Protein AF-A0AAJ3KNC7-F1 (afdb_monomer)

Organism: Mediterraneibacter gnavus (NCBI:txid33038)

Sequence (119 aa):
RANKQKFEEVKGMCDALRELMKDEIDAEVKRQVQERIDAEVNKKVQEKIDAEVDAQVKEKINAEVESAVEITKKESTKATEKRINALIIALSKSDRMEDIIKAAKDHDYQQNLFKEFGL

Radius of gyration: 42.2 Å; Cα contacts (8 Å, |Δi|>4): 24; chains: 1; bounding box: 78×26×112 Å

Solvent-accessible surface area (backbone atoms only — not comparable to full-atom values): 6459 Å² total; per-residue (Å²): 114,71,66,60,55,54,53,53,50,50,49,52,52,54,52,53,51,48,64,71,45,44,64,58,51,51,49,51,51,51,48,54,51,48,56,52,47,53,54,52,49,51,51,54,48,50,57,49,49,52,55,50,49,52,52,52,48,59,53,52,52,50,52,52,50,52,52,50,52,51,51,53,50,58,48,52,50,53,52,48,52,51,47,52,53,50,49,52,52,54,32,56,77,66,72,36,58,68,56,54,60,48,32,76,75,30,65,69,56,35,54,52,50,27,59,74,72,74,96

Mean predicted aligned error: 9.66 Å

Structure (mmCIF, N/CA/C/O backbone):
data_AF-A0AAJ3KNC7-F1
#
_entry.id   AF-A0AAJ3KNC7-F1
#
loop_
_atom_site.group_PDB
_atom_site.id
_atom_site.type_symbol
_atom_site.label_atom_id
_atom_site.label_alt_id
_atom_site.label_comp_id
_atom_site.label_asym_id
_atom_site.label_entity_id
_atom_site.label_seq_id
_atom_site.pdbx_PDB_ins_code
_atom_site.Cartn_x
_atom_site.Cartn_y
_atom_site.Cartn_z
_atom_site.occupancy
_atom_site.B_iso_or_equiv
_atom_site.auth_seq_id
_atom_site.auth_comp_id
_atom_site.auth_asym_id
_atom_site.auth_atom_id
_atom_site.pdbx_PDB_model_num
ATOM 1 N N . ARG A 1 1 ? 49.879 11.623 -68.664 1.00 67.44 1 ARG A N 1
ATOM 2 C CA . ARG A 1 1 ? 48.554 12.297 -68.721 1.00 67.44 1 ARG A CA 1
ATOM 3 C C . ARG A 1 1 ? 47.401 11.296 -68.563 1.00 67.44 1 ARG A C 1
ATOM 5 O O . ARG A 1 1 ? 46.610 11.493 -67.658 1.00 67.44 1 ARG A O 1
ATOM 12 N N . ALA A 1 2 ? 47.368 10.192 -69.322 1.00 73.31 2 ALA A N 1
ATOM 13 C CA . ALA A 1 2 ? 46.290 9.187 -69.275 1.00 73.31 2 ALA A CA 1
ATOM 14 C C . ALA A 1 2 ? 46.033 8.532 -67.898 1.00 73.31 2 ALA A C 1
ATOM 16 O O . ALA A 1 2 ? 44.883 8.373 -67.510 1.00 73.31 2 ALA A O 1
ATOM 17 N N . ASN A 1 3 ? 47.073 8.198 -67.122 1.00 80.69 3 ASN A N 1
ATOM 18 C CA . ASN A 1 3 ? 46.869 7.569 -65.807 1.00 80.69 3 ASN A CA 1
ATOM 19 C C . ASN A 1 3 ? 46.217 8.513 -64.787 1.00 80.69 3 ASN A C 1
ATOM 21 O O . ASN A 1 3 ? 45.398 8.065 -63.998 1.00 80.69 3 ASN A O 1
ATOM 25 N N . LYS A 1 4 ? 46.532 9.817 -64.830 1.00 85.19 4 LYS A N 1
ATOM 26 C CA . LYS A 1 4 ? 45.955 10.819 -63.919 1.00 85.19 4 LYS A CA 1
ATOM 27 C C . LYS A 1 4 ? 44.431 10.905 -64.080 1.00 85.19 4 LYS A C 1
ATOM 29 O O . LYS A 1 4 ? 43.717 10.839 -63.090 1.00 85.19 4 LYS A O 1
ATOM 34 N N . GLN A 1 5 ? 43.967 10.926 -65.328 1.00 85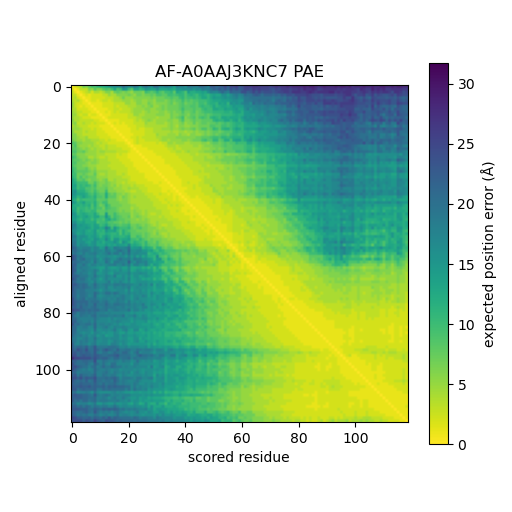.25 5 GLN A N 1
ATOM 35 C CA . GLN A 1 5 ? 42.544 10.958 -65.659 1.00 85.25 5 GLN A CA 1
ATOM 36 C C . GLN A 1 5 ? 41.809 9.696 -65.178 1.00 85.25 5 GLN A C 1
ATOM 38 O O . GLN A 1 5 ? 40.766 9.801 -64.545 1.00 85.25 5 GLN A O 1
ATOM 43 N N . LYS A 1 6 ? 42.398 8.507 -65.374 1.00 82.94 6 LYS A N 1
ATOM 44 C CA . LYS A 1 6 ? 41.834 7.251 -64.848 1.00 82.94 6 LYS A CA 1
ATOM 45 C C . LYS A 1 6 ? 41.722 7.246 -63.317 1.00 82.94 6 LYS A C 1
ATOM 47 O O . LYS A 1 6 ? 40.759 6.715 -62.780 1.00 82.94 6 LYS A O 1
ATOM 52 N N . PHE A 1 7 ? 42.685 7.837 -62.605 1.00 86.50 7 PHE A N 1
ATOM 53 C CA . PHE A 1 7 ? 42.612 7.975 -61.144 1.00 86.50 7 PHE A CA 1
ATOM 54 C C . PHE A 1 7 ? 41.504 8.938 -60.696 1.00 86.50 7 PHE A C 1
ATOM 56 O O . PHE A 1 7 ? 40.831 8.668 -59.704 1.00 86.50 7 PHE A O 1
ATOM 63 N N . GLU A 1 8 ? 41.306 10.043 -61.415 1.00 88.88 8 GLU A N 1
ATOM 64 C CA . GLU A 1 8 ? 40.230 11.005 -61.143 1.00 88.88 8 GLU A CA 1
ATOM 65 C C . GLU A 1 8 ? 38.841 10.391 -61.391 1.00 88.88 8 GLU A C 1
ATOM 67 O O . GLU A 1 8 ? 37.942 10.577 -60.572 1.00 88.88 8 GLU A O 1
ATOM 72 N N . GLU A 1 9 ? 38.689 9.579 -62.440 1.00 86.12 9 GLU A N 1
ATOM 73 C CA . GLU A 1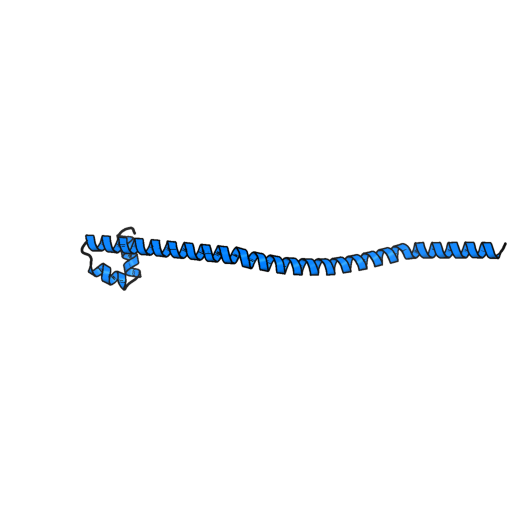 9 ? 37.462 8.817 -62.719 1.00 86.12 9 GLU A CA 1
ATOM 74 C C . GLU A 1 9 ? 37.159 7.795 -61.615 1.00 86.12 9 GLU A C 1
ATOM 76 O O . GLU A 1 9 ? 36.052 7.773 -61.079 1.00 86.12 9 GLU A O 1
ATOM 81 N N . VAL A 1 10 ? 38.154 7.000 -61.201 1.00 89.31 10 VAL A N 1
ATOM 82 C CA . VAL A 1 10 ? 37.995 6.031 -60.102 1.00 89.31 10 VAL A CA 1
ATOM 83 C C . VAL A 1 10 ? 37.619 6.729 -58.795 1.00 89.31 10 VAL A C 1
ATOM 85 O O . VAL A 1 10 ? 36.745 6.251 -58.075 1.00 89.31 10 VAL A O 1
ATOM 88 N N . LYS A 1 11 ? 38.225 7.882 -58.496 1.00 89.88 11 LYS A N 1
ATOM 89 C CA . LYS A 1 11 ? 37.879 8.672 -57.311 1.00 89.88 11 LYS A CA 1
ATOM 90 C C . LYS A 1 11 ? 36.417 9.132 -57.349 1.00 89.88 11 LYS A C 1
ATOM 92 O O . LYS A 1 11 ? 35.709 8.936 -56.368 1.00 89.88 11 LYS A O 1
ATOM 97 N N . GLY A 1 12 ? 35.953 9.651 -58.487 1.00 90.81 12 GLY A N 1
ATOM 98 C CA . GLY A 1 12 ? 34.553 10.041 -58.668 1.00 90.81 12 GLY A CA 1
ATOM 99 C C . GLY A 1 12 ? 33.576 8.868 -58.526 1.00 90.81 12 GLY A C 1
ATOM 100 O O . GLY A 1 12 ? 32.518 9.020 -57.920 1.00 90.81 12 GLY A O 1
ATOM 101 N N . MET A 1 13 ? 33.948 7.676 -59.006 1.00 89.44 13 MET A N 1
ATOM 102 C CA . MET A 1 13 ? 33.152 6.459 -58.802 1.00 89.44 13 MET A CA 1
ATOM 103 C C . MET A 1 13 ? 33.097 6.050 -57.326 1.00 89.44 13 MET A C 1
ATOM 105 O O . MET A 1 13 ? 32.033 5.672 -56.843 1.00 89.44 13 MET A O 1
ATOM 109 N N . CYS A 1 14 ? 34.209 6.153 -56.590 1.00 90.62 14 CYS A N 1
ATOM 110 C CA . CYS A 1 14 ? 34.232 5.898 -55.149 1.00 90.62 14 CYS A CA 1
ATOM 111 C C . CYS A 1 14 ? 33.368 6.894 -54.362 1.00 90.62 14 CYS A C 1
ATOM 113 O O . CYS A 1 14 ? 32.717 6.487 -53.402 1.00 90.62 14 CYS A O 1
ATOM 115 N N . ASP A 1 15 ? 33.355 8.168 -54.753 1.00 93.62 15 ASP A N 1
ATOM 116 C CA . ASP A 1 15 ? 32.540 9.200 -54.105 1.00 93.62 15 ASP A CA 1
ATOM 117 C C . ASP A 1 15 ? 31.040 8.962 -54.364 1.00 93.62 15 ASP A C 1
ATOM 119 O O . ASP A 1 15 ? 30.242 8.991 -53.430 1.00 93.62 15 ASP A O 1
ATOM 123 N N . ALA A 1 16 ? 30.661 8.600 -55.596 1.00 92.38 16 ALA A N 1
ATOM 124 C CA . ALA A 1 16 ? 29.286 8.218 -55.925 1.00 92.38 16 ALA A CA 1
ATOM 125 C C . ALA A 1 16 ? 28.827 6.960 -55.167 1.00 92.38 16 ALA A C 1
ATOM 127 O O . ALA A 1 16 ? 27.692 6.899 -54.700 1.00 92.38 16 ALA A O 1
ATOM 128 N N . LEU A 1 17 ? 29.713 5.969 -54.999 1.00 92.00 17 LEU A N 1
ATOM 129 C CA . LEU A 1 17 ? 29.405 4.765 -54.224 1.00 92.00 17 LEU A CA 1
ATOM 130 C C . LEU A 1 17 ? 29.125 5.092 -52.751 1.00 92.00 17 LEU A C 1
ATOM 132 O O . LEU A 1 17 ? 28.216 4.517 -52.158 1.00 92.00 17 LEU A O 1
ATOM 136 N N . ARG A 1 18 ? 29.896 6.020 -52.166 1.00 91.12 18 ARG A N 1
ATOM 137 C CA . ARG A 1 18 ? 29.675 6.476 -50.787 1.00 91.12 18 ARG A CA 1
ATOM 138 C C . ARG A 1 18 ? 28.332 7.170 -50.641 1.00 91.12 18 ARG A C 1
ATOM 140 O O . ARG A 1 18 ? 27.625 6.858 -49.695 1.00 91.12 18 ARG A O 1
ATOM 147 N N . GLU A 1 19 ? 27.979 8.062 -51.563 1.00 92.12 19 GLU A N 1
ATOM 148 C CA . GLU A 1 19 ? 26.691 8.765 -51.512 1.00 92.12 19 GLU A CA 1
ATOM 149 C C . GLU A 1 19 ? 25.505 7.803 -51.669 1.00 92.12 19 GLU A C 1
ATOM 151 O O . GLU A 1 19 ? 24.523 7.939 -50.950 1.00 92.12 19 GLU A O 1
ATOM 156 N N . LEU A 1 20 ? 25.613 6.776 -52.520 1.00 92.50 20 LEU A N 1
ATOM 157 C CA . LEU A 1 20 ? 24.554 5.770 -52.674 1.00 92.50 20 LEU A CA 1
ATOM 158 C C . LEU A 1 20 ? 24.360 4.893 -51.427 1.00 92.50 20 LEU A C 1
ATOM 160 O O . LEU A 1 20 ? 23.237 4.495 -51.138 1.00 92.50 20 LEU A O 1
ATOM 164 N N . MET A 1 21 ? 25.434 4.580 -50.698 1.00 94.62 21 MET A N 1
ATOM 165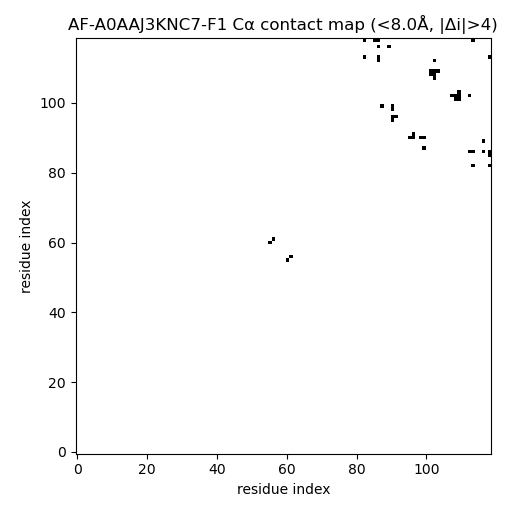 C CA . MET A 1 21 ? 25.370 3.731 -49.497 1.00 94.62 21 MET A CA 1
ATOM 166 C C . MET A 1 21 ? 25.075 4.513 -48.214 1.00 94.62 21 MET A C 1
ATOM 168 O O . MET A 1 21 ? 24.721 3.912 -47.202 1.00 94.62 21 MET A O 1
ATOM 172 N N . LYS A 1 22 ? 25.250 5.836 -48.229 1.00 94.50 22 LYS A N 1
ATOM 173 C CA . LYS A 1 22 ? 25.168 6.691 -47.042 1.00 94.50 22 LYS A CA 1
ATOM 174 C C . LYS A 1 22 ? 23.823 6.576 -46.334 1.00 94.50 22 LYS A C 1
ATOM 176 O O . LYS A 1 22 ? 23.805 6.299 -45.142 1.00 94.50 22 LYS A O 1
ATOM 181 N N . ASP A 1 23 ? 22.724 6.712 -47.072 1.00 93.94 23 ASP A N 1
ATOM 182 C CA . ASP A 1 23 ? 21.378 6.692 -46.491 1.00 93.94 23 ASP A CA 1
ATOM 183 C C . ASP A 1 23 ? 21.025 5.320 -45.898 1.00 93.94 23 ASP A C 1
ATOM 185 O O . ASP A 1 23 ? 20.396 5.240 -44.843 1.00 93.94 23 ASP A O 1
ATOM 189 N N . GLU A 1 24 ? 21.460 4.232 -46.541 1.00 94.38 24 GLU A N 1
ATOM 190 C CA . GLU A 1 24 ? 21.227 2.865 -46.062 1.00 94.38 24 GLU A CA 1
ATOM 191 C C . GLU A 1 24 ? 22.055 2.561 -44.806 1.00 94.38 24 GLU A C 1
ATOM 193 O O . GLU A 1 24 ? 21.532 2.021 -43.830 1.00 94.38 24 GLU A O 1
ATOM 198 N N . ILE A 1 25 ? 23.328 2.974 -44.792 1.00 94.81 25 ILE A N 1
ATOM 199 C CA . ILE A 1 25 ? 24.198 2.854 -43.617 1.00 94.81 25 ILE A CA 1
ATOM 200 C C . ILE A 1 25 ? 23.650 3.700 -42.463 1.00 94.81 25 ILE A C 1
ATOM 202 O O . ILE A 1 25 ? 23.551 3.201 -41.343 1.00 94.81 25 ILE A O 1
ATOM 206 N N . ASP A 1 26 ? 23.257 4.950 -42.716 1.00 95.94 26 ASP A N 1
ATOM 207 C CA . ASP A 1 26 ? 22.720 5.852 -41.695 1.00 95.94 26 ASP A CA 1
ATOM 208 C C . ASP A 1 26 ? 21.401 5.319 -41.116 1.00 95.94 26 ASP A C 1
ATOM 210 O O . ASP A 1 26 ? 21.204 5.341 -39.896 1.00 95.94 26 ASP A O 1
ATOM 214 N N . ALA A 1 27 ? 20.511 4.791 -41.962 1.00 95.94 27 ALA A N 1
ATOM 215 C CA . ALA A 1 27 ? 19.260 4.181 -41.524 1.00 95.94 27 AL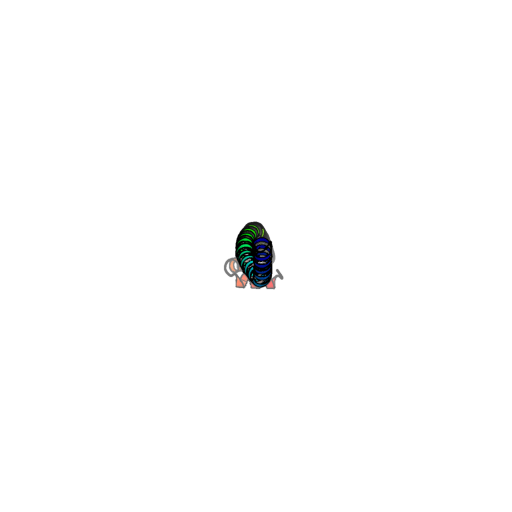A A CA 1
ATOM 216 C C . ALA A 1 27 ? 19.502 2.934 -40.662 1.00 95.94 27 ALA A C 1
ATOM 218 O O . ALA A 1 27 ? 18.898 2.803 -39.594 1.00 95.94 27 ALA A O 1
ATOM 219 N N . GLU A 1 28 ? 20.407 2.047 -41.079 1.00 96.12 28 GLU A N 1
ATOM 220 C CA . GLU A 1 28 ? 20.703 0.819 -40.341 1.00 96.12 28 GLU A CA 1
ATOM 221 C C . GLU A 1 28 ? 21.419 1.107 -39.016 1.00 96.12 28 GLU A C 1
ATOM 223 O O . GLU A 1 28 ? 21.052 0.546 -37.981 1.00 96.12 28 GLU A O 1
ATOM 228 N N . VAL A 1 29 ? 22.378 2.039 -39.001 1.00 96.75 29 VAL A N 1
ATOM 229 C CA . VAL A 1 29 ? 23.028 2.495 -37.764 1.00 96.75 29 VAL A CA 1
ATOM 230 C C . VAL A 1 29 ? 21.992 3.091 -36.818 1.00 96.75 29 VAL A C 1
ATOM 232 O O . VAL A 1 29 ? 21.956 2.724 -35.643 1.00 96.75 29 VAL A O 1
ATOM 235 N N . LYS A 1 30 ? 21.108 3.965 -37.315 1.00 96.75 30 LYS A N 1
ATOM 236 C CA 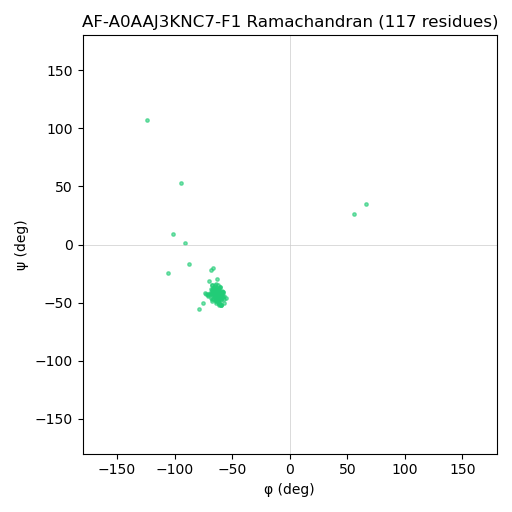. LYS A 1 30 ? 20.051 4.571 -36.500 1.00 96.75 30 LYS A CA 1
ATOM 237 C C . LYS A 1 30 ? 19.109 3.515 -35.925 1.00 96.75 30 LYS A C 1
ATOM 239 O O . LYS A 1 30 ? 18.791 3.587 -34.740 1.00 96.75 30 LYS A O 1
ATOM 244 N N . ARG A 1 31 ? 18.703 2.524 -36.725 1.00 96.44 31 ARG A N 1
ATOM 245 C CA . ARG A 1 31 ? 17.839 1.420 -36.286 1.00 96.44 31 ARG A CA 1
ATOM 246 C C . ARG A 1 31 ? 18.504 0.593 -35.187 1.00 96.44 31 ARG A C 1
ATOM 248 O O . ARG A 1 31 ? 17.919 0.422 -34.122 1.00 96.44 31 ARG A O 1
ATOM 255 N N . GLN A 1 32 ? 19.738 0.136 -35.406 1.00 96.62 32 GLN A N 1
ATOM 256 C CA . GLN A 1 32 ? 20.460 -0.676 -34.423 1.00 96.62 32 GLN A CA 1
ATOM 257 C C . GLN A 1 32 ? 20.734 0.083 -33.124 1.00 96.62 32 GLN A C 1
ATOM 259 O O . GLN A 1 32 ? 20.619 -0.488 -32.039 1.00 96.62 32 GLN A O 1
ATOM 264 N N . VAL A 1 33 ? 21.107 1.361 -33.222 1.00 96.31 33 VAL A N 1
ATOM 265 C CA . VAL A 1 33 ? 21.334 2.209 -32.049 1.00 96.31 33 VAL A CA 1
ATOM 266 C C . VAL A 1 33 ? 20.032 2.400 -31.277 1.00 96.31 33 VAL A C 1
ATOM 268 O O . VAL A 1 33 ? 20.037 2.214 -30.063 1.00 96.31 33 VAL A O 1
ATOM 271 N N . GLN A 1 34 ? 18.926 2.702 -31.961 1.00 94.94 34 GLN A N 1
ATOM 272 C CA . GLN A 1 34 ? 17.624 2.893 -31.323 1.00 94.94 34 GLN A CA 1
ATOM 273 C C . GLN A 1 34 ? 17.161 1.621 -30.604 1.00 94.94 34 GLN A C 1
ATOM 275 O O . GLN A 1 34 ? 16.881 1.671 -29.413 1.00 94.94 34 GLN A O 1
ATOM 280 N N . GLU A 1 35 ? 17.182 0.468 -31.278 1.00 94.94 35 GLU A N 1
ATOM 281 C CA . GLU A 1 35 ? 16.771 -0.812 -30.682 1.00 94.94 35 GLU A CA 1
ATOM 282 C C . GLU A 1 35 ? 17.622 -1.190 -29.464 1.00 94.94 35 GLU A C 1
ATOM 284 O O . GLU A 1 35 ? 17.093 -1.642 -28.446 1.00 94.94 35 GLU A O 1
ATOM 289 N N . ARG A 1 36 ? 18.945 -0.987 -29.538 1.00 94.56 36 ARG A N 1
ATOM 290 C CA . ARG A 1 36 ? 19.841 -1.267 -28.409 1.00 94.56 36 ARG A CA 1
ATOM 291 C C . ARG A 1 36 ? 19.611 -0.318 -27.243 1.00 94.56 36 ARG A C 1
ATOM 293 O O . ARG A 1 36 ? 19.617 -0.774 -26.103 1.00 94.56 36 ARG A O 1
ATOM 300 N N . ILE A 1 37 ? 19.434 0.975 -27.512 1.00 95.25 37 ILE A N 1
ATOM 301 C CA . ILE A 1 37 ? 19.155 1.965 -26.469 1.00 95.25 37 ILE A CA 1
ATOM 302 C C . ILE A 1 37 ? 17.817 1.649 -25.811 1.00 95.25 37 ILE A C 1
ATOM 304 O O . ILE A 1 37 ? 17.777 1.558 -24.589 1.00 95.25 37 ILE A O 1
ATOM 308 N N . ASP A 1 38 ? 16.759 1.418 -26.585 1.00 94.75 38 ASP A N 1
ATOM 309 C CA . ASP A 1 38 ? 15.430 1.144 -26.041 1.00 94.75 38 ASP A CA 1
ATOM 310 C C . ASP A 1 38 ? 15.439 -0.117 -25.177 1.00 94.75 38 ASP A C 1
ATOM 312 O O . ASP A 1 38 ? 14.946 -0.094 -24.052 1.00 94.75 38 ASP A O 1
ATOM 316 N N . ALA A 1 39 ? 16.057 -1.205 -25.641 1.00 94.12 39 ALA A N 1
ATOM 317 C CA . ALA A 1 39 ? 16.143 -2.434 -24.857 1.00 94.12 39 ALA A CA 1
ATOM 318 C C . ALA A 1 39 ? 16.954 -2.248 -23.561 1.00 94.12 39 ALA A C 1
ATOM 320 O O . ALA A 1 39 ? 16.509 -2.641 -22.481 1.00 94.12 39 ALA A O 1
ATOM 321 N N . GLU A 1 40 ? 18.137 -1.640 -23.653 1.00 94.81 40 GLU A N 1
ATOM 322 C CA . GLU A 1 40 ? 19.067 -1.527 -22.528 1.00 94.81 40 GLU A CA 1
ATOM 323 C C . GLU A 1 40 ? 18.600 -0.494 -21.495 1.00 94.81 40 GLU A C 1
ATOM 325 O O . GLU A 1 40 ? 18.685 -0.738 -20.288 1.00 94.81 40 GLU A O 1
ATOM 330 N N . VAL A 1 41 ? 18.087 0.652 -21.954 1.00 96.00 41 VAL A N 1
ATOM 331 C CA . VAL A 1 41 ? 17.541 1.697 -21.084 1.00 96.00 41 VAL A CA 1
ATOM 332 C C . VAL A 1 41 ? 16.282 1.188 -20.409 1.00 96.00 41 VAL A C 1
ATOM 334 O O . VAL A 1 41 ? 16.217 1.271 -19.187 1.00 96.00 41 VAL A O 1
ATOM 337 N N . ASN A 1 42 ? 15.329 0.601 -21.142 1.00 93.06 42 ASN A N 1
ATOM 338 C CA . ASN A 1 42 ? 14.099 0.102 -20.525 1.00 93.06 42 ASN A CA 1
ATOM 339 C C . ASN A 1 42 ? 14.397 -0.979 -19.491 1.00 93.06 42 ASN A C 1
ATOM 341 O O . ASN A 1 42 ? 13.876 -0.908 -18.383 1.00 93.06 42 ASN A O 1
ATOM 345 N N . LYS A 1 43 ? 15.293 -1.925 -19.798 1.00 94.31 43 LYS A N 1
ATOM 346 C CA . LYS A 1 43 ? 15.688 -2.961 -18.840 1.00 94.31 43 LYS A CA 1
ATOM 347 C C . LYS A 1 43 ? 16.307 -2.361 -17.574 1.00 94.31 43 LYS A C 1
ATOM 349 O O . LYS A 1 43 ? 15.862 -2.665 -16.473 1.00 94.31 43 LYS A O 1
ATOM 354 N N . LYS A 1 44 ? 17.305 -1.483 -17.717 1.00 94.88 44 LYS A N 1
ATOM 355 C CA . LYS A 1 44 ? 17.994 -0.871 -16.568 1.00 94.88 44 LYS A CA 1
ATOM 356 C C . LYS A 1 44 ? 17.094 0.053 -15.759 1.00 94.88 44 LYS A C 1
ATOM 358 O O . LYS A 1 44 ? 17.240 0.126 -14.542 1.00 94.88 44 LYS A O 1
ATOM 363 N N . VAL A 1 45 ? 16.215 0.796 -16.427 1.00 95.75 45 VAL A N 1
ATOM 364 C CA . VAL A 1 45 ? 15.243 1.674 -15.775 1.00 95.75 45 VAL A CA 1
ATOM 365 C C . VAL A 1 45 ? 14.235 0.833 -15.003 1.00 95.75 45 VAL A C 1
ATOM 367 O O . VAL A 1 45 ? 14.024 1.121 -13.832 1.00 95.75 45 VAL A O 1
ATOM 370 N N . GLN A 1 46 ? 13.695 -0.229 -15.604 1.00 93.81 46 GLN A N 1
ATOM 371 C CA . GLN A 1 46 ? 12.750 -1.127 -14.942 1.00 93.81 46 GLN A CA 1
ATOM 372 C C . GLN A 1 46 ? 13.371 -1.773 -13.698 1.00 93.81 46 GLN A C 1
ATOM 374 O O . GLN A 1 46 ? 12.837 -1.617 -12.609 1.00 93.81 46 GLN A O 1
ATOM 379 N N . GLU A 1 47 ? 14.553 -2.387 -13.825 1.00 94.44 47 GLU A N 1
ATOM 380 C CA . GLU A 1 47 ? 15.249 -3.029 -12.697 1.00 94.44 47 GLU A CA 1
ATOM 381 C C . GLU A 1 47 ? 15.549 -2.044 -11.554 1.00 94.44 47 GLU A C 1
ATOM 383 O O . GLU A 1 47 ? 15.403 -2.385 -10.380 1.00 94.44 47 GLU A O 1
ATOM 388 N N . LYS A 1 48 ? 15.959 -0.810 -11.879 1.00 94.62 48 LYS A N 1
ATOM 389 C CA . LYS A 1 48 ? 16.218 0.224 -10.868 1.00 94.62 48 LYS A CA 1
ATOM 390 C C . LYS A 1 48 ? 14.943 0.733 -10.212 1.00 94.62 48 LYS A C 1
ATOM 392 O O . LYS A 1 48 ? 14.950 0.937 -9.004 1.00 94.62 48 LYS A O 1
ATOM 397 N N . ILE A 1 49 ? 13.889 0.972 -10.992 1.00 94.81 49 ILE A N 1
ATOM 398 C CA . ILE A 1 49 ? 12.605 1.436 -10.464 1.00 94.81 49 ILE A CA 1
ATOM 399 C C . ILE A 1 49 ? 12.014 0.367 -9.552 1.00 94.81 49 ILE A C 1
ATOM 401 O O . ILE A 1 49 ? 11.638 0.707 -8.438 1.00 94.81 49 ILE A O 1
ATOM 405 N N . ASP A 1 50 ? 11.991 -0.897 -9.973 1.00 94.06 50 ASP A N 1
ATOM 406 C CA . ASP A 1 50 ? 11.430 -1.988 -9.172 1.00 94.06 50 ASP A CA 1
ATOM 407 C C . ASP A 1 50 ? 12.170 -2.124 -7.837 1.00 94.06 50 ASP A C 1
ATOM 409 O O . ASP A 1 50 ? 11.542 -2.120 -6.782 1.00 94.06 50 ASP A O 1
ATOM 413 N N . ALA A 1 51 ? 13.508 -2.138 -7.858 1.00 93.38 51 ALA A N 1
ATOM 414 C CA . ALA A 1 51 ? 14.309 -2.235 -6.638 1.00 93.38 51 ALA A CA 1
ATOM 415 C C . ALA A 1 51 ? 14.126 -1.029 -5.697 1.00 93.38 51 ALA A C 1
ATOM 417 O O . ALA A 1 51 ? 14.032 -1.197 -4.480 1.00 93.38 51 ALA A O 1
ATOM 418 N N . GLU A 1 52 ? 14.084 0.185 -6.249 1.00 93.00 52 GLU A N 1
ATOM 419 C CA . GLU A 1 52 ? 13.939 1.418 -5.473 1.00 93.00 52 GLU A CA 1
ATOM 420 C C . GLU A 1 52 ? 12.528 1.555 -4.887 1.00 93.00 52 GLU A C 1
ATOM 422 O O . GLU A 1 52 ? 12.371 1.889 -3.712 1.00 93.00 52 GLU A O 1
ATOM 427 N N . VAL A 1 53 ? 11.498 1.265 -5.686 1.00 93.31 53 VAL A N 1
ATOM 428 C CA . VAL A 1 53 ? 10.101 1.275 -5.242 1.00 93.31 53 VAL A CA 1
ATOM 429 C C . VAL A 1 53 ? 9.893 0.214 -4.169 1.00 93.31 53 VAL A C 1
ATOM 431 O O . VAL A 1 53 ? 9.348 0.550 -3.119 1.00 93.31 53 VAL A O 1
ATOM 434 N N . ASP A 1 54 ? 10.378 -1.015 -4.365 1.00 91.62 54 ASP A N 1
ATOM 435 C CA . ASP A 1 54 ? 10.271 -2.080 -3.363 1.00 91.62 54 ASP A CA 1
ATOM 436 C C . ASP A 1 54 ? 10.942 -1.687 -2.044 1.00 91.62 54 ASP A C 1
ATOM 438 O O . ASP A 1 54 ? 10.362 -1.885 -0.974 1.00 91.62 54 ASP A O 1
ATOM 442 N N . ALA A 1 55 ? 12.139 -1.095 -2.093 1.00 89.38 55 ALA A N 1
ATOM 443 C CA . ALA A 1 55 ? 12.846 -0.650 -0.896 1.00 89.38 55 ALA A CA 1
ATOM 444 C C . ALA A 1 55 ? 12.086 0.469 -0.164 1.00 89.38 55 ALA A C 1
ATOM 446 O O . ALA A 1 55 ? 11.823 0.3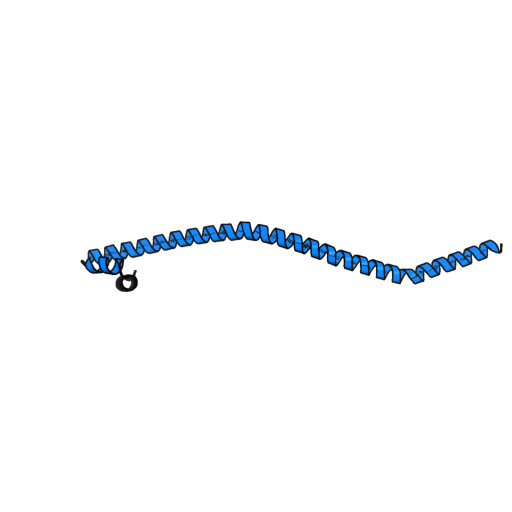57 1.037 1.00 89.38 55 ALA A O 1
ATOM 447 N N . GLN A 1 56 ? 11.680 1.520 -0.883 1.00 90.50 56 GLN A N 1
ATOM 448 C CA . GLN A 1 56 ? 11.002 2.671 -0.283 1.00 90.50 56 GLN A CA 1
ATOM 449 C C . GLN A 1 56 ? 9.606 2.327 0.245 1.00 90.50 56 GLN A C 1
ATOM 451 O O . GLN A 1 56 ? 9.239 2.771 1.337 1.00 90.50 56 GLN A O 1
ATOM 456 N N . VAL A 1 57 ? 8.832 1.533 -0.501 1.00 91.25 57 VAL A N 1
ATOM 457 C CA . VAL A 1 57 ? 7.510 1.053 -0.077 1.00 91.25 57 VAL A CA 1
ATOM 458 C C . VAL A 1 57 ? 7.653 0.188 1.167 1.00 91.25 57 VAL A C 1
ATOM 460 O O . VAL A 1 57 ? 6.950 0.410 2.153 1.00 91.25 57 VAL A O 1
ATOM 463 N N . LYS A 1 58 ? 8.595 -0.761 1.164 1.00 85.19 58 LYS A N 1
ATOM 464 C CA . LYS A 1 58 ? 8.786 -1.679 2.287 1.00 85.19 58 LYS A CA 1
ATOM 465 C C . LYS A 1 58 ? 9.244 -0.974 3.560 1.00 85.19 58 LYS A C 1
ATOM 467 O O . LYS A 1 58 ? 8.855 -1.412 4.636 1.00 85.19 58 LYS A O 1
ATOM 472 N N . GLU A 1 59 ? 10.060 0.070 3.475 1.00 86.50 59 GLU A N 1
ATOM 473 C CA . GLU A 1 59 ? 10.522 0.785 4.667 1.00 86.50 59 GLU A CA 1
ATOM 474 C C . GLU A 1 59 ? 9.450 1.737 5.209 1.00 86.50 59 GLU A C 1
ATOM 476 O O . GLU A 1 59 ? 9.046 1.623 6.366 1.00 86.50 59 GLU A O 1
ATOM 481 N N . LYS A 1 60 ? 8.950 2.653 4.371 1.00 87.25 60 LYS A N 1
ATOM 482 C CA . LYS A 1 60 ? 8.067 3.730 4.836 1.00 87.25 60 LYS A CA 1
ATOM 483 C C . LYS A 1 60 ? 6.660 3.235 5.131 1.00 87.25 60 LYS A C 1
ATOM 485 O O . LYS A 1 60 ? 6.141 3.482 6.216 1.00 87.25 60 LYS A O 1
ATOM 490 N N . ILE A 1 61 ? 6.052 2.511 4.188 1.00 90.50 61 ILE A N 1
ATOM 491 C CA . ILE A 1 61 ? 4.650 2.107 4.328 1.00 90.50 61 ILE A CA 1
ATOM 492 C C . ILE A 1 61 ? 4.507 1.095 5.462 1.00 90.50 61 ILE A C 1
ATOM 494 O O . ILE A 1 61 ? 3.598 1.238 6.273 1.00 90.50 61 ILE A O 1
ATOM 498 N N . ASN A 1 62 ? 5.409 0.115 5.581 1.00 87.81 62 ASN A N 1
ATOM 499 C CA . ASN A 1 62 ? 5.288 -0.874 6.657 1.00 87.81 62 ASN A CA 1
ATOM 500 C C . ASN A 1 62 ? 5.432 -0.237 8.042 1.00 87.81 62 ASN A C 1
ATOM 502 O O . ASN A 1 62 ? 4.620 -0.533 8.914 1.00 87.81 62 ASN A O 1
ATOM 506 N N . ALA A 1 63 ? 6.406 0.658 8.240 1.00 90.56 63 ALA A N 1
ATOM 507 C CA . ALA A 1 63 ? 6.601 1.317 9.530 1.00 90.56 63 ALA A CA 1
ATOM 508 C C . ALA A 1 63 ? 5.412 2.218 9.907 1.00 90.56 63 ALA A C 1
ATOM 510 O O . ALA A 1 63 ? 4.934 2.184 11.044 1.00 90.56 63 ALA A O 1
ATOM 511 N N . GLU A 1 64 ? 4.902 3.002 8.953 1.00 92.50 64 GLU A N 1
ATOM 512 C CA . GLU A 1 64 ? 3.749 3.878 9.181 1.00 92.50 64 GLU A CA 1
ATOM 513 C C . GLU A 1 64 ? 2.471 3.081 9.457 1.00 92.50 64 GLU A C 1
ATOM 515 O O . GLU A 1 64 ? 1.740 3.390 10.402 1.00 92.50 64 GLU A O 1
ATOM 520 N N . VAL A 1 65 ? 2.217 2.024 8.679 1.00 94.62 65 VAL A N 1
ATOM 521 C CA . VAL A 1 65 ? 1.052 1.151 8.868 1.00 94.62 65 VAL A CA 1
ATOM 522 C C . VAL A 1 65 ? 1.127 0.434 10.212 1.00 94.62 65 VAL A C 1
ATOM 524 O O . VAL A 1 65 ? 0.135 0.417 10.937 1.00 94.62 65 VAL A O 1
ATOM 527 N N . GLU A 1 66 ? 2.280 -0.122 10.583 1.00 93.50 66 GLU A N 1
ATOM 528 C CA . GLU A 1 66 ? 2.450 -0.810 11.866 1.00 93.50 66 GLU A CA 1
ATOM 529 C C . GLU A 1 66 ? 2.209 0.140 13.046 1.00 93.50 66 GLU A C 1
ATOM 531 O O . GLU A 1 66 ? 1.423 -0.173 13.946 1.00 93.50 66 GLU A O 1
ATOM 536 N N . SER A 1 67 ? 2.778 1.348 12.995 1.00 92.81 67 SER A N 1
ATOM 537 C CA . SER A 1 67 ? 2.556 2.376 14.014 1.00 92.81 67 SER A CA 1
ATOM 538 C C . SER A 1 67 ? 1.082 2.788 14.116 1.00 92.81 67 SER A C 1
ATOM 540 O O . SER A 1 67 ? 0.513 2.813 15.212 1.00 92.81 67 SER A O 1
ATOM 542 N N . ALA A 1 68 ? 0.421 3.050 12.984 1.00 95.12 68 ALA A N 1
ATOM 543 C CA . ALA A 1 68 ? -0.988 3.433 12.956 1.00 95.12 68 ALA A CA 1
ATOM 544 C C . ALA A 1 68 ? -1.904 2.315 13.487 1.00 95.12 68 ALA A C 1
ATOM 546 O O . ALA A 1 68 ? -2.836 2.570 14.258 1.00 95.12 68 ALA A O 1
ATOM 547 N N . VAL A 1 69 ? -1.623 1.060 13.128 1.00 96.50 69 VAL A N 1
ATOM 548 C CA . VAL A 1 69 ? -2.353 -0.111 13.631 1.00 96.50 69 VAL A CA 1
ATOM 549 C C . VAL A 1 69 ? -2.162 -0.270 15.139 1.00 96.50 69 VAL A C 1
ATOM 551 O O . VAL A 1 69 ? -3.120 -0.568 15.854 1.00 96.50 69 VAL A O 1
ATOM 554 N N . GLU A 1 70 ? -0.957 -0.051 15.664 1.00 95.25 70 GLU A N 1
ATOM 555 C CA . GLU A 1 70 ? -0.734 -0.098 17.109 1.00 95.25 70 GLU A CA 1
ATOM 556 C C . GLU A 1 70 ? -1.487 0.997 17.867 1.00 95.25 70 GLU A C 1
ATOM 558 O O . GLU A 1 70 ? -2.081 0.719 18.914 1.00 95.25 70 GLU A O 1
ATOM 563 N N . ILE A 1 71 ? -1.458 2.235 17.368 1.00 95.06 71 ILE A N 1
ATOM 564 C CA . ILE A 1 71 ? -2.138 3.371 18.000 1.00 95.06 71 ILE A CA 1
ATOM 565 C C . ILE A 1 71 ? -3.644 3.113 18.038 1.00 95.06 71 ILE A C 1
ATOM 567 O O . ILE A 1 71 ? -4.248 3.155 19.110 1.00 95.06 71 ILE A O 1
ATOM 571 N N . THR A 1 72 ? -4.234 2.752 16.898 1.00 93.81 72 THR A N 1
ATOM 572 C CA . THR A 1 72 ? -5.675 2.476 16.797 1.00 93.81 72 THR A CA 1
ATOM 573 C C . THR A 1 72 ? -6.102 1.311 17.690 1.00 93.81 72 THR A C 1
ATOM 575 O O . THR A 1 72 ? -7.116 1.412 18.386 1.00 93.81 72 THR A O 1
ATOM 578 N N . LYS A 1 73 ? -5.303 0.237 17.778 1.00 95.69 73 LYS A N 1
ATOM 579 C CA . LYS A 1 73 ? -5.543 -0.850 18.741 1.00 95.69 73 LYS A CA 1
ATOM 580 C C . LYS A 1 73 ? -5.532 -0.334 20.179 1.00 95.69 73 LYS A C 1
ATOM 582 O O . LYS A 1 73 ? -6.505 -0.560 20.894 1.00 95.69 73 LYS A O 1
ATOM 587 N N . LYS A 1 74 ? -4.491 0.398 20.589 1.00 94.81 74 LYS A N 1
ATOM 588 C CA . LYS A 1 74 ? -4.362 0.947 21.954 1.00 94.81 74 LYS A CA 1
ATOM 589 C C . LYS A 1 74 ? -5.503 1.905 22.312 1.00 94.81 74 LYS A C 1
ATOM 591 O O . LYS A 1 74 ? -5.938 1.937 23.460 1.00 94.81 74 LYS A O 1
ATOM 596 N N . GLU A 1 75 ? -5.983 2.703 21.367 1.00 94.81 75 GLU A N 1
ATOM 597 C CA . GLU A 1 75 ? -7.115 3.606 21.594 1.00 94.81 75 GLU A CA 1
ATOM 598 C C . GLU A 1 75 ? -8.442 2.852 21.683 1.00 94.81 75 GLU A C 1
ATOM 600 O O . GLU A 1 75 ? -9.234 3.117 22.590 1.00 94.81 75 GLU A O 1
ATOM 605 N N . SER A 1 76 ? -8.664 1.869 20.808 1.00 93.31 76 SER A N 1
ATOM 606 C CA . SER A 1 76 ? -9.879 1.047 20.819 1.00 93.31 76 SER A CA 1
ATOM 607 C C . SER A 1 76 ? -10.021 0.221 22.103 1.00 93.31 76 SER A C 1
ATOM 609 O O . SER A 1 76 ? -11.119 0.140 22.662 1.00 93.31 76 SER A O 1
ATOM 611 N N . THR A 1 77 ? -8.922 -0.329 22.637 1.00 94.94 77 THR A N 1
ATOM 612 C CA . THR A 1 77 ? -8.940 -1.064 23.910 1.00 94.94 77 THR A CA 1
ATOM 613 C C . THR A 1 77 ? -9.246 -0.129 25.070 1.00 94.94 77 THR A C 1
ATOM 615 O O . THR A 1 77 ? -10.162 -0.405 25.839 1.00 94.94 77 THR A O 1
ATOM 618 N N . LYS A 1 78 ? -8.588 1.036 25.140 1.00 95.19 78 LYS A N 1
ATOM 619 C CA . LYS A 1 78 ? -8.881 2.063 26.154 1.00 95.19 78 LYS A CA 1
ATOM 620 C C . LYS A 1 78 ? -10.332 2.543 26.096 1.00 95.19 78 LYS A C 1
ATOM 622 O O . LYS A 1 78 ? -10.947 2.764 27.137 1.00 95.19 78 LYS A O 1
ATOM 627 N N . ALA A 1 79 ? -10.890 2.734 24.901 1.00 94.06 79 ALA A N 1
ATOM 628 C CA . ALA A 1 79 ? -12.291 3.118 24.734 1.00 94.06 79 ALA A CA 1
ATOM 629 C C . ALA A 1 79 ? -13.241 2.013 25.224 1.00 94.06 79 ALA A C 1
ATOM 631 O O . ALA A 1 79 ? -14.216 2.298 25.920 1.00 94.06 79 ALA A O 1
ATOM 632 N N . THR A 1 80 ? -12.914 0.754 24.924 1.00 93.38 80 THR A N 1
ATOM 633 C CA . THR A 1 80 ? -13.670 -0.420 25.377 1.00 93.38 80 THR A CA 1
ATOM 634 C C . THR A 1 80 ? -13.628 -0.560 26.899 1.00 93.38 80 THR A C 1
ATOM 636 O O . THR A 1 80 ? -14.675 -0.692 27.527 1.00 93.38 80 THR A O 1
ATOM 639 N N . GLU A 1 81 ? -12.449 -0.435 27.513 1.00 95.56 81 GLU A N 1
ATOM 640 C CA . GLU A 1 81 ? -12.273 -0.446 28.972 1.00 95.56 81 GLU A CA 1
ATOM 641 C C . GLU A 1 81 ? -13.091 0.658 29.649 1.00 95.56 81 GLU A C 1
ATOM 643 O O . GLU A 1 81 ? -13.791 0.405 30.629 1.00 95.56 81 GLU A O 1
ATOM 648 N N . LYS A 1 82 ? -13.063 1.884 29.105 1.00 95.88 82 LYS A N 1
ATOM 649 C CA . LYS A 1 82 ? -13.858 3.005 29.627 1.00 95.88 82 LYS A CA 1
ATOM 650 C C . LYS A 1 82 ? -15.359 2.726 29.567 1.00 95.88 82 LYS A C 1
ATOM 652 O O . LYS A 1 82 ? -16.039 2.977 30.560 1.00 95.88 82 LYS A O 1
ATOM 657 N N . ARG A 1 83 ? -15.869 2.200 28.444 1.00 95.56 83 ARG A N 1
ATOM 658 C CA . ARG A 1 83 ? -17.289 1.823 28.314 1.00 95.56 83 ARG A CA 1
ATOM 659 C C . ARG A 1 83 ? -17.661 0.744 29.323 1.00 95.56 83 ARG A C 1
ATOM 661 O O . ARG A 1 83 ? -18.620 0.935 30.065 1.00 95.56 83 ARG A O 1
ATOM 668 N N . ILE A 1 84 ? -16.887 -0.338 29.413 1.00 96.00 84 ILE A N 1
ATOM 669 C CA . ILE A 1 84 ? -17.140 -1.433 30.366 1.00 96.00 84 ILE A CA 1
ATOM 670 C C . ILE A 1 84 ? -17.170 -0.906 31.805 1.00 96.00 84 ILE A C 1
ATOM 672 O O . ILE A 1 84 ? -18.112 -1.188 32.543 1.00 96.00 84 ILE A O 1
ATOM 676 N N . ASN A 1 85 ? -16.191 -0.086 32.192 1.00 96.56 85 ASN A N 1
ATOM 677 C CA . ASN A 1 85 ? -16.140 0.496 33.532 1.00 96.56 85 ASN A CA 1
ATOM 678 C C . ASN A 1 85 ? -17.346 1.408 33.809 1.00 96.56 85 ASN A C 1
ATOM 680 O O . ASN A 1 85 ? -17.920 1.349 34.896 1.00 96.56 85 ASN A O 1
ATOM 684 N N . ALA A 1 86 ? -17.768 2.217 32.830 1.00 97.38 86 ALA A N 1
ATOM 685 C CA . ALA A 1 86 ? -18.963 3.050 32.951 1.00 97.38 86 ALA A CA 1
ATOM 686 C C . ALA A 1 86 ? -20.233 2.206 33.146 1.00 97.38 86 ALA A C 1
ATOM 688 O O . ALA A 1 86 ? -21.051 2.526 34.010 1.00 97.38 86 ALA A O 1
ATOM 689 N N . LEU A 1 87 ? -20.361 1.100 32.406 1.00 97.19 87 LEU A N 1
ATOM 690 C CA . LEU A 1 87 ? -21.482 0.176 32.541 1.00 97.19 87 LEU A CA 1
ATOM 691 C C . LEU A 1 87 ? -21.505 -0.486 33.926 1.00 97.19 87 LEU A C 1
ATOM 693 O O . LEU A 1 87 ? -22.548 -0.499 34.575 1.00 97.19 87 LEU A O 1
ATOM 697 N N . ILE A 1 88 ? -20.361 -0.972 34.418 1.00 96.69 88 ILE A N 1
ATOM 698 C CA . ILE A 1 88 ? -20.244 -1.571 35.760 1.00 96.69 88 ILE A CA 1
ATOM 699 C C . ILE A 1 88 ? -20.689 -0.579 36.841 1.00 96.69 88 ILE A C 1
ATOM 701 O O . ILE A 1 88 ? -21.448 -0.942 37.741 1.00 96.69 88 ILE A O 1
ATOM 705 N N . ILE A 1 89 ? -20.258 0.683 36.747 1.00 97.19 89 ILE A N 1
ATOM 706 C CA . ILE A 1 89 ? -20.665 1.734 37.688 1.00 97.19 89 ILE A CA 1
ATOM 707 C C . ILE A 1 89 ? -22.177 1.987 37.605 1.00 97.19 89 ILE A C 1
ATOM 709 O O . ILE A 1 89 ? -22.826 2.106 38.644 1.00 97.19 89 ILE A O 1
ATOM 713 N N . ALA A 1 90 ? -22.746 2.073 36.399 1.00 96.81 90 ALA A N 1
ATOM 714 C CA . ALA A 1 90 ? -24.169 2.346 36.203 1.00 96.81 90 ALA A CA 1
ATOM 715 C C . ALA A 1 90 ? -25.063 1.216 36.744 1.00 96.81 90 ALA A C 1
ATOM 717 O O . ALA A 1 90 ? -26.038 1.478 37.454 1.00 96.81 90 ALA A O 1
ATOM 718 N N . LEU A 1 91 ? -24.682 -0.038 36.484 1.00 96.88 91 LEU A N 1
ATOM 719 C CA . LEU A 1 91 ? -25.354 -1.221 37.021 1.00 96.88 91 LEU A CA 1
ATOM 720 C C . LEU A 1 91 ? -25.242 -1.295 38.547 1.00 96.88 91 LEU A C 1
ATOM 722 O O . LEU A 1 91 ? -26.240 -1.556 39.215 1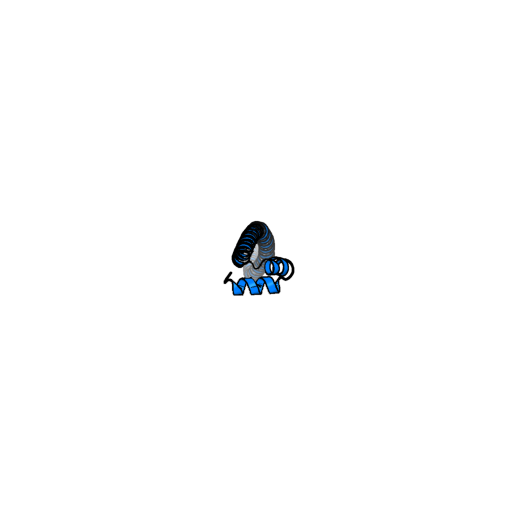.00 96.88 91 LEU A O 1
ATOM 726 N N . SER A 1 92 ? -24.064 -0.997 39.107 1.00 96.12 92 SER A N 1
ATOM 727 C CA . SER A 1 92 ? -23.850 -1.000 40.564 1.00 96.12 92 SER A CA 1
ATOM 728 C C . SER A 1 92 ? -24.699 0.059 41.270 1.00 96.12 92 SER A C 1
ATOM 730 O O . SER A 1 92 ? -25.278 -0.216 42.312 1.00 96.12 92 SER A O 1
ATOM 732 N N . LYS A 1 93 ? -24.818 1.261 40.688 1.00 96.12 93 LYS A N 1
ATOM 733 C CA . LYS A 1 93 ? -25.682 2.337 41.210 1.00 96.12 93 LYS A CA 1
ATOM 734 C C . LYS A 1 93 ? -27.176 2.016 41.143 1.00 96.12 93 LYS A C 1
ATOM 736 O O . LYS A 1 93 ? -27.953 2.673 41.824 1.00 96.12 93 LYS A O 1
ATOM 741 N N . SER A 1 94 ? -27.560 1.065 40.296 1.00 95.69 94 SER A N 1
ATOM 742 C CA . SER A 1 94 ? -28.947 0.630 40.106 1.00 95.69 94 SER A CA 1
ATOM 743 C C . SER A 1 94 ? -29.253 -0.681 40.843 1.00 95.69 94 SER A C 1
ATOM 745 O O . SER A 1 94 ? -30.288 -1.283 40.579 1.00 95.69 94 SER A O 1
ATOM 747 N N . ASP A 1 95 ? -28.336 -1.161 41.695 1.00 95.81 95 ASP A N 1
ATOM 748 C CA . ASP A 1 95 ? -28.417 -2.449 42.403 1.00 95.81 95 ASP A CA 1
ATOM 749 C C . ASP A 1 95 ? -28.594 -3.681 41.478 1.00 95.81 95 ASP A C 1
ATOM 751 O O . ASP A 1 95 ? -29.077 -4.736 41.887 1.00 95.81 95 ASP A O 1
ATOM 755 N N . ARG A 1 96 ? -28.142 -3.595 40.216 1.00 96.38 96 ARG A N 1
ATOM 756 C CA . ARG A 1 96 ? -28.255 -4.655 39.190 1.00 96.38 96 ARG A CA 1
ATOM 757 C C . ARG A 1 96 ? -27.002 -5.535 39.114 1.00 96.38 96 ARG A C 1
ATOM 759 O O . ARG A 1 96 ? -26.403 -5.712 38.053 1.00 96.38 96 ARG A O 1
ATOM 766 N N . MET A 1 97 ? -26.574 -6.093 40.247 1.00 94.25 97 MET A N 1
ATOM 767 C CA . MET A 1 97 ? -25.338 -6.894 40.328 1.00 94.25 97 MET A CA 1
ATOM 768 C C . MET A 1 97 ? -25.402 -8.190 39.494 1.00 94.25 97 MET A C 1
ATOM 770 O O . MET A 1 97 ? -24.406 -8.600 38.898 1.00 94.25 97 MET A O 1
ATOM 774 N N . GLU A 1 98 ? -26.575 -8.821 39.393 1.00 96.00 98 GLU A N 1
ATOM 775 C CA . GLU A 1 98 ? -26.783 -10.023 38.566 1.00 96.00 98 GLU A CA 1
ATOM 776 C C . GLU A 1 98 ? -26.536 -9.750 37.076 1.00 96.00 98 GLU A C 1
ATOM 778 O O . GLU A 1 98 ? -25.957 -10.584 36.373 1.00 96.00 98 GLU A O 1
ATOM 783 N N . ASP A 1 99 ? -26.886 -8.550 36.610 1.00 97.19 99 ASP A N 1
ATOM 784 C CA . ASP A 1 99 ? -26.660 -8.134 35.228 1.00 97.19 99 ASP A CA 1
ATOM 785 C C . ASP A 1 99 ? -25.183 -7.920 34.921 1.00 97.19 99 ASP A C 1
ATOM 787 O O . ASP A 1 99 ? -24.760 -8.218 33.808 1.00 97.19 99 ASP A O 1
ATOM 791 N N . ILE A 1 100 ? -24.374 -7.501 35.901 1.00 95.94 100 ILE A N 1
ATOM 792 C CA . ILE A 1 100 ? -22.911 -7.431 35.755 1.00 95.94 100 ILE A CA 1
ATOM 793 C C . ILE A 1 100 ? -22.349 -8.834 35.500 1.00 95.94 100 ILE A C 1
ATOM 795 O O . ILE A 1 100 ? -21.565 -9.037 34.571 1.00 95.94 100 ILE A O 1
ATOM 799 N N . ILE A 1 101 ? -22.780 -9.822 36.292 1.00 96.25 101 ILE A N 1
ATOM 800 C CA . ILE A 1 101 ? -22.325 -11.214 36.164 1.00 96.25 101 ILE A CA 1
ATOM 801 C C . ILE A 1 101 ? -22.768 -11.807 34.823 1.00 96.25 101 ILE A C 1
ATOM 803 O O . ILE A 1 101 ? -21.998 -12.522 34.176 1.00 96.25 101 ILE A O 1
ATOM 807 N N . LYS A 1 102 ? -24.001 -11.515 34.396 1.00 97.00 102 LYS A N 1
ATOM 808 C CA . LYS A 1 102 ? -24.539 -11.984 33.118 1.00 97.00 102 LYS A CA 1
ATOM 809 C C . LYS A 1 102 ? -23.829 -11.327 31.932 1.00 97.00 102 LYS A C 1
ATOM 811 O O . LYS A 1 102 ? -23.388 -12.036 31.036 1.00 97.00 102 LYS A O 1
ATOM 816 N N . ALA A 1 103 ? -23.622 -10.012 31.966 1.00 96.81 103 ALA A N 1
ATOM 817 C CA . ALA A 1 103 ? -22.909 -9.258 30.933 1.00 96.81 103 ALA A CA 1
ATOM 818 C C . ALA A 1 103 ? -21.437 -9.668 30.791 1.00 96.81 103 ALA A C 1
ATOM 820 O O . ALA A 1 103 ? -20.877 -9.597 29.703 1.00 96.81 103 ALA A O 1
ATOM 821 N N . ALA A 1 104 ? -20.799 -10.123 31.873 1.00 95.06 104 ALA A N 1
ATOM 822 C CA . ALA A 1 104 ? -19.438 -10.653 31.813 1.00 95.06 104 ALA A CA 1
ATOM 823 C C . ALA A 1 104 ? -19.341 -11.989 31.048 1.00 95.06 104 ALA A C 1
ATOM 825 O O . ALA A 1 104 ? -18.259 -12.348 30.587 1.00 95.06 104 ALA A O 1
ATOM 826 N N . LYS A 1 105 ? -20.449 -12.734 30.929 1.00 96.50 105 LYS A N 1
ATOM 827 C CA . LYS A 1 105 ? -20.512 -14.046 30.258 1.00 96.50 105 LYS A CA 1
ATOM 828 C C . LYS A 1 105 ? -21.187 -13.994 28.888 1.00 96.50 105 LYS A C 1
ATOM 830 O O . LYS A 1 105 ? -20.939 -14.870 28.067 1.00 96.50 105 LYS A O 1
ATOM 835 N N . ASP A 1 106 ? -22.039 -13.001 28.661 1.00 97.31 106 ASP A N 1
ATOM 836 C CA . ASP A 1 106 ? -22.858 -12.850 27.463 1.00 97.31 106 ASP A CA 1
ATOM 837 C C . ASP A 1 106 ? -22.593 -11.481 26.825 1.00 97.31 106 ASP A C 1
ATOM 839 O O . ASP A 1 106 ? -22.997 -10.433 27.341 1.00 97.31 106 ASP A O 1
ATOM 843 N N . HIS A 1 107 ? -21.889 -11.509 25.691 1.00 95.38 107 HIS A N 1
ATOM 844 C CA . HIS A 1 107 ? -21.512 -10.304 24.964 1.00 95.38 107 HIS A CA 1
ATOM 845 C C . HIS A 1 107 ? -22.725 -9.575 24.377 1.00 95.38 107 HIS A C 1
ATOM 847 O O . HIS A 1 107 ? -22.791 -8.349 24.448 1.00 95.38 107 HIS A O 1
ATOM 853 N N . ASP A 1 108 ? -23.704 -10.302 23.840 1.00 97.38 108 ASP A N 1
ATOM 854 C CA . ASP A 1 108 ? -24.892 -9.696 23.236 1.00 97.38 108 ASP A CA 1
ATOM 855 C C . ASP A 1 108 ? -25.758 -9.028 24.308 1.00 97.38 108 ASP A C 1
ATOM 857 O O . ASP A 1 108 ? -26.265 -7.918 24.118 1.00 97.38 108 ASP A O 1
ATOM 861 N N . TYR A 1 109 ? -25.857 -9.655 25.484 1.00 97.69 109 TYR A N 1
ATOM 862 C CA . TYR A 1 109 ? -26.482 -9.044 26.651 1.00 97.69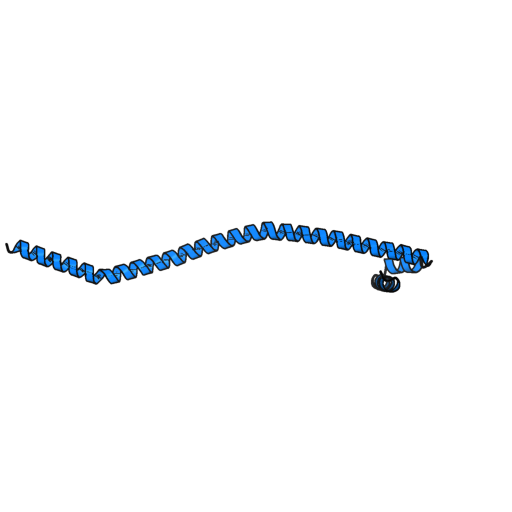 109 TYR A CA 1
ATOM 863 C C . TYR A 1 109 ? -25.749 -7.771 27.091 1.00 97.69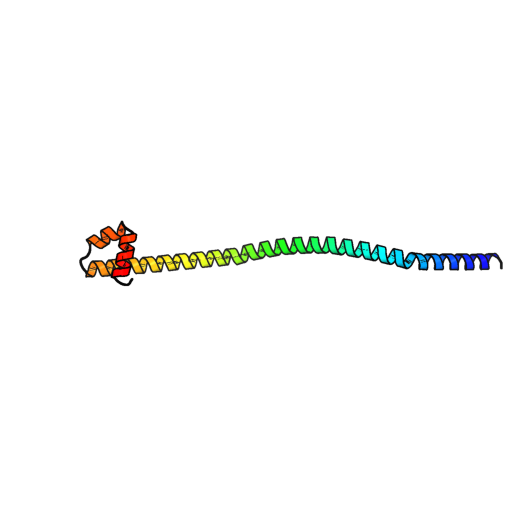 109 TYR A C 1
ATOM 865 O O . TYR A 1 109 ? -26.390 -6.741 27.301 1.00 97.69 109 TYR A O 1
ATOM 873 N N . GLN A 1 110 ? -24.413 -7.798 27.159 1.00 96.94 110 GLN A N 1
ATOM 874 C CA . GLN A 1 110 ? -23.601 -6.618 27.468 1.00 96.94 110 GLN A CA 1
ATOM 875 C C . GLN A 1 110 ? -23.835 -5.475 26.464 1.00 96.94 110 GLN A C 1
ATOM 877 O O . GLN A 1 110 ? -23.976 -4.324 26.873 1.00 96.94 110 GLN A O 1
ATOM 882 N N . GLN A 1 111 ? -23.945 -5.775 25.165 1.00 96.69 111 GLN A N 1
ATOM 883 C CA . GLN A 1 111 ? -24.267 -4.773 24.140 1.00 96.69 111 GLN A CA 1
ATOM 884 C C . GLN A 1 111 ? -25.671 -4.185 24.303 1.00 96.69 111 GLN A C 1
ATOM 886 O O . GLN A 1 111 ? -25.870 -2.990 24.077 1.00 96.69 111 GLN A O 1
ATOM 891 N N . ASN A 1 112 ? -26.650 -4.991 24.710 1.00 97.06 112 ASN A N 1
ATOM 892 C CA . ASN A 1 112 ? -27.993 -4.489 24.993 1.00 97.06 112 ASN A CA 1
ATOM 893 C C . ASN A 1 112 ? -28.009 -3.571 26.219 1.00 97.06 112 ASN A C 1
ATOM 895 O O . ASN A 1 112 ? -28.651 -2.526 26.171 1.00 97.06 112 ASN A O 1
ATOM 899 N N . LEU A 1 113 ? -27.244 -3.897 27.263 1.00 97.00 113 LEU A N 1
ATOM 900 C CA . LEU A 1 113 ? -27.076 -3.017 28.419 1.00 97.00 113 LEU A CA 1
ATOM 901 C C . LEU A 1 113 ? -26.353 -1.718 28.048 1.00 97.00 113 LEU A C 1
ATOM 903 O O . LEU A 1 113 ? -26.753 -0.650 28.496 1.00 97.00 113 LEU A O 1
ATOM 907 N N . PHE A 1 114 ? -25.333 -1.768 27.187 1.00 97.31 114 PHE A N 1
ATOM 908 C CA . PHE A 1 114 ? -24.714 -0.546 26.670 1.00 97.31 114 PHE A CA 1
ATOM 909 C C . PHE A 1 114 ? -25.749 0.372 26.006 1.00 97.31 114 PHE A C 1
ATOM 911 O O . PHE A 1 114 ? -25.807 1.555 26.326 1.00 97.31 114 PHE A O 1
ATOM 918 N N . LYS A 1 115 ? -26.636 -0.174 25.165 1.00 96.81 115 LYS A N 1
ATOM 919 C CA . LYS A 1 115 ? -27.739 0.598 24.564 1.00 96.81 115 LYS A CA 1
ATOM 920 C C . LYS A 1 115 ? -28.724 1.120 25.612 1.00 96.81 115 LYS A C 1
ATOM 922 O O . LYS A 1 115 ? -29.147 2.266 25.508 1.00 96.81 115 LYS A O 1
ATOM 927 N N . GLU A 1 116 ? -29.070 0.302 26.606 1.00 96.12 116 GLU A N 1
ATOM 928 C CA . GLU A 1 116 ? -29.983 0.670 27.695 1.00 96.12 116 GLU A CA 1
ATOM 929 C C . GLU A 1 116 ? -29.467 1.881 28.490 1.00 96.12 116 GLU A C 1
ATOM 931 O O . GLU A 1 116 ? -30.225 2.803 28.781 1.00 96.12 116 GLU A O 1
ATOM 936 N N . PHE A 1 117 ? -28.166 1.906 28.787 1.00 94.69 117 PHE A N 1
ATOM 937 C CA . PHE A 1 117 ? -27.514 2.980 29.540 1.00 94.69 117 PHE A CA 1
ATOM 938 C C . PHE A 1 117 ? -26.960 4.115 28.658 1.00 94.69 117 PHE A C 1
ATOM 940 O O . PHE A 1 117 ? -26.379 5.062 29.188 1.00 94.69 117 PHE A O 1
ATOM 947 N N . GLY A 1 118 ? -27.139 4.048 27.332 1.00 93.56 118 GLY A N 1
ATOM 948 C CA . GLY A 1 118 ? -26.661 5.064 26.387 1.00 93.56 118 GLY A CA 1
ATOM 949 C C . GLY A 1 118 ? -25.132 5.165 26.289 1.00 93.56 118 GLY A C 1
ATOM 950 O O . GLY A 1 118 ? -24.603 6.267 26.142 1.00 93.56 118 GLY A O 1
ATOM 951 N N . LEU A 1 119 ? -24.434 4.031 26.408 1.00 92.00 119 LEU A N 1
ATOM 952 C CA . LEU A 1 119 ? -22.974 3.902 26.474 1.00 92.00 119 LEU A CA 1
ATOM 953 C C . LEU A 1 119 ? -22.343 3.307 25.214 1.00 92.00 119 LEU A C 1
ATOM 955 O O . LEU A 1 119 ? -22.883 2.354 24.608 1.00 92.00 119 LEU A O 1
#

Secondary structure (DSSP, 8-state):
-HHHHHHHHHHHHHHHHHHHHHHHHHHHHHHHHHHHHHHHHHHHHHHHHHHHHHHHIIIIIHHHHHHHHHHHHHHHHHHHHHHHHHHHHHHHHTT-HHHHHHHHH-HHHHHHHHHHTT-

pLDDT: mean 93.45, std 4.5, range [67.44, 97.69]

Foldseek 3Di:
DVVVVVVVVVVVVVVVVCVVCVVVVVVVVVVVVVVVCCVVVVVVVVVVCVVVCCVVCVPPVVVVVVVVVVVVVVVVVVVVVVLLVVLVVVCVVVVNVVLNVVCVVDVVSVVVSCVVVVD